Protein AF-A0A3M1CJQ9-F1 (afdb_monomer_lite)

Sequence (148 aa):
MKNIAIASLALVACLVADAATSLAGGYFLPGRGSRAMGRAGTAVVSAEESEAHWYNPARLALEKGTRIELQGGLTMNHMRFLRYPIPEVDEQFVPVENSAGPAPIAAASLASDFGIDGLAASLAFYTPAGTWTKYPEDGPQRYAEVRG

pLDDT: mean 81.16, std 11.75, range [44.91, 93.25]

Secondary structure (DSSP, 8-state):
-HHHHHHHHHHHHHHHHT-----S--------SHHHHTTTT--TTT--HHHHHHH-GGGGGG--SEEEEEEEEEE----EE-PPP-TT---PPPPEE----PEEEEEEEEEE-TT-TT--EEEEEEPPP-------TTSTTTTT----

Radius of gyration: 22.37 Å; chains: 1; bounding box: 56×35×61 Å

Structure (mmCIF, N/CA/C/O backbone):
data_AF-A0A3M1CJQ9-F1
#
_entry.id   AF-A0A3M1CJQ9-F1
#
loop_
_atom_site.group_PDB
_atom_site.id
_atom_site.type_symbol
_atom_site.label_atom_id
_atom_site.label_alt_id
_atom_site.label_comp_id
_atom_site.label_asym_id
_atom_site.label_entity_id
_atom_site.label_seq_id
_atom_site.pdbx_PDB_ins_code
_atom_site.Cartn_x
_atom_site.Cartn_y
_atom_site.Cartn_z
_atom_site.occupancy
_atom_site.B_iso_or_equiv
_atom_site.auth_seq_id
_atom_site.auth_comp_id
_atom_site.auth_asym_id
_atom_site.auth_atom_id
_atom_site.pdbx_PDB_model_num
ATOM 1 N N . MET A 1 1 ? 31.492 -23.201 19.614 1.00 59.59 1 MET A N 1
ATOM 2 C CA . MET A 1 1 ? 31.497 -21.904 18.891 1.00 59.59 1 MET A CA 1
ATOM 3 C C . MET A 1 1 ? 31.706 -22.057 17.380 1.00 59.59 1 MET A C 1
ATOM 5 O O . MET A 1 1 ? 30.873 -21.553 16.644 1.00 59.59 1 MET A O 1
ATOM 9 N N . LYS A 1 2 ? 32.725 -22.790 16.893 1.00 55.75 2 LYS A N 1
ATOM 10 C CA . LYS A 1 2 ? 32.958 -23.005 15.441 1.00 55.75 2 LYS A CA 1
ATOM 11 C C . LYS A 1 2 ? 31.757 -23.596 14.676 1.00 55.75 2 LYS A C 1
ATOM 13 O O . LYS A 1 2 ? 31.441 -23.119 13.596 1.00 55.75 2 LYS A O 1
ATOM 18 N N . ASN A 1 3 ? 31.040 -24.556 15.262 1.00 63.19 3 ASN A N 1
ATOM 19 C CA . ASN A 1 3 ? 29.912 -25.222 14.589 1.00 63.19 3 ASN A CA 1
ATOM 20 C C . ASN A 1 3 ? 28.683 -24.312 14.421 1.00 63.19 3 ASN A C 1
ATOM 22 O O . ASN A 1 3 ? 27.937 -24.471 13.463 1.00 63.19 3 ASN A O 1
ATOM 26 N N . ILE A 1 4 ? 28.501 -23.334 15.317 1.00 70.25 4 ILE A N 1
ATOM 27 C CA . ILE A 1 4 ? 27.411 -22.350 15.224 1.00 70.25 4 ILE A CA 1
ATOM 28 C C . ILE A 1 4 ? 27.704 -21.372 14.083 1.00 70.25 4 ILE A C 1
ATOM 30 O O . ILE A 1 4 ? 26.828 -21.104 13.275 1.00 70.25 4 ILE A O 1
ATOM 34 N N . ALA A 1 5 ? 28.953 -20.915 13.954 1.00 69.69 5 ALA A N 1
ATOM 35 C CA . ALA A 1 5 ? 29.354 -20.025 12.865 1.00 69.69 5 ALA A CA 1
ATOM 36 C C . ALA A 1 5 ? 29.192 -20.678 11.480 1.00 69.69 5 ALA A C 1
ATOM 38 O O . ALA A 1 5 ? 28.736 -20.027 10.545 1.00 69.69 5 ALA A O 1
ATOM 39 N N . ILE A 1 6 ? 29.509 -21.972 11.360 1.00 73.19 6 ILE A N 1
ATOM 40 C CA . ILE A 1 6 ? 29.338 -22.735 10.114 1.00 73.19 6 ILE A CA 1
ATOM 41 C C . ILE A 1 6 ? 27.851 -22.926 9.789 1.00 73.19 6 ILE A C 1
ATOM 43 O O . ILE A 1 6 ? 27.454 -22.733 8.643 1.00 73.19 6 ILE A O 1
ATOM 47 N N . ALA A 1 7 ? 27.022 -23.243 10.789 1.00 73.69 7 ALA A N 1
ATOM 48 C CA . ALA A 1 7 ? 25.578 -23.374 10.605 1.00 73.69 7 ALA A CA 1
ATOM 49 C C . ALA A 1 7 ? 24.928 -22.048 10.172 1.00 73.69 7 ALA A C 1
ATOM 51 O O . ALA A 1 7 ? 24.115 -22.037 9.251 1.00 73.69 7 ALA A O 1
ATOM 52 N N . SER A 1 8 ? 25.332 -20.923 10.771 1.00 72.44 8 SER A N 1
ATOM 53 C CA . SER A 1 8 ? 24.851 -19.593 10.382 1.00 72.44 8 SER A CA 1
ATOM 54 C C . SER A 1 8 ? 25.276 -19.213 8.964 1.00 72.44 8 SER A C 1
ATOM 56 O O . SER A 1 8 ? 24.475 -18.662 8.215 1.00 72.44 8 SER A O 1
ATOM 58 N N . LEU A 1 9 ? 26.513 -19.532 8.567 1.00 79.31 9 LEU A N 1
ATOM 59 C CA . LEU A 1 9 ? 27.011 -19.244 7.220 1.00 79.31 9 LEU A CA 1
ATOM 60 C C . LEU A 1 9 ? 26.300 -20.098 6.159 1.00 79.31 9 LEU A C 1
ATOM 62 O O . LEU A 1 9 ? 25.952 -19.593 5.096 1.00 79.31 9 LEU A O 1
ATOM 66 N N . ALA A 1 10 ? 26.035 -21.370 6.469 1.00 79.31 10 ALA A N 1
ATOM 67 C CA . ALA A 1 10 ? 25.274 -22.268 5.607 1.00 79.31 10 ALA A CA 1
ATOM 68 C C . ALA A 1 10 ? 23.812 -21.818 5.454 1.00 79.31 10 ALA A C 1
ATOM 70 O O . ALA A 1 10 ? 23.280 -21.852 4.347 1.00 79.31 10 ALA A O 1
ATOM 71 N N . LEU A 1 11 ? 23.180 -21.340 6.532 1.00 78.75 11 LEU A N 1
ATOM 72 C CA . LEU A 1 11 ? 21.819 -20.801 6.489 1.00 78.75 11 LEU A CA 1
ATOM 73 C C . LEU A 1 11 ? 21.737 -19.532 5.629 1.00 78.75 11 LEU A C 1
ATOM 75 O O . LEU A 1 11 ? 20.841 -19.417 4.799 1.00 78.75 11 LEU A O 1
ATOM 79 N N . VAL A 1 12 ? 22.696 -18.610 5.775 1.00 78.25 12 VAL A N 1
ATOM 80 C CA . VAL A 1 12 ? 22.790 -17.412 4.923 1.00 78.25 12 VAL A CA 1
ATOM 81 C C . VAL A 1 12 ? 23.011 -17.802 3.461 1.00 78.25 12 VAL A C 1
ATOM 83 O O . VAL A 1 12 ? 22.336 -17.272 2.588 1.00 78.25 12 VAL A O 1
ATOM 86 N N . ALA A 1 13 ? 23.888 -18.770 3.181 1.00 77.38 13 ALA A N 1
ATOM 87 C CA . ALA A 1 13 ? 24.117 -19.250 1.819 1.00 77.38 13 ALA A CA 1
ATOM 88 C C . ALA A 1 13 ? 22.858 -19.883 1.196 1.00 77.38 13 ALA A C 1
ATOM 90 O O . ALA A 1 13 ? 22.582 -19.643 0.024 1.00 77.38 13 ALA A O 1
ATOM 91 N N . CYS A 1 14 ? 22.062 -20.624 1.975 1.00 73.75 14 CYS A N 1
ATOM 92 C CA . CYS A 1 14 ? 20.796 -21.198 1.504 1.00 73.75 14 CYS A CA 1
ATOM 93 C C . CYS A 1 14 ? 19.736 -20.120 1.226 1.00 73.75 14 CYS A C 1
ATOM 95 O O . CYS A 1 14 ? 19.042 -20.205 0.220 1.00 73.75 14 CYS A O 1
ATOM 97 N N . LEU A 1 15 ? 19.649 -19.080 2.065 1.00 72.31 15 LEU A N 1
ATOM 98 C CA . LEU A 1 15 ? 18.722 -17.956 1.861 1.00 72.31 15 LEU A CA 1
ATOM 99 C C . LEU A 1 15 ? 19.068 -17.111 0.623 1.00 72.31 15 LEU A C 1
ATOM 101 O O . LEU A 1 15 ? 18.180 -16.514 0.026 1.00 72.31 15 LEU A O 1
ATOM 105 N N . VAL A 1 16 ? 20.346 -17.055 0.234 1.00 70.62 16 VAL A N 1
ATOM 106 C CA . VAL A 1 16 ? 20.797 -16.334 -0.970 1.00 70.62 16 VAL A CA 1
ATOM 107 C C . VAL A 1 16 ? 20.658 -17.199 -2.231 1.00 70.62 16 VAL A C 1
ATOM 109 O O . VAL A 1 16 ? 20.416 -16.668 -3.312 1.00 70.62 16 VAL A O 1
ATOM 112 N N . ALA A 1 17 ? 20.784 -18.524 -2.106 1.00 68.00 17 ALA A N 1
ATOM 113 C CA . ALA A 1 17 ? 20.701 -19.456 -3.231 1.00 68.00 17 ALA A CA 1
ATOM 114 C C . ALA A 1 17 ? 19.273 -19.653 -3.772 1.00 68.00 17 ALA A C 1
ATOM 116 O O . ALA A 1 17 ? 19.123 -20.009 -4.938 1.00 68.00 17 ALA A O 1
ATOM 117 N N . ASP A 1 18 ? 18.242 -19.386 -2.963 1.00 53.38 18 ASP A N 1
ATOM 118 C CA . ASP A 1 18 ? 16.827 -19.524 -3.344 1.00 53.38 18 ASP A CA 1
ATOM 119 C C . ASP A 1 18 ? 16.208 -18.214 -3.872 1.00 53.38 18 ASP A C 1
ATOM 121 O O . ASP A 1 18 ? 14.991 -18.031 -3.901 1.00 53.38 18 ASP A O 1
ATOM 125 N N . ALA A 1 19 ? 17.045 -17.279 -4.334 1.00 55.69 19 ALA A N 1
ATOM 126 C CA . ALA A 1 19 ? 16.612 -16.151 -5.155 1.00 55.69 19 ALA A CA 1
ATOM 127 C C . ALA A 1 19 ? 16.234 -16.640 -6.569 1.00 55.69 19 ALA A C 1
ATOM 129 O O . ALA A 1 19 ? 16.804 -16.213 -7.574 1.00 55.69 19 ALA A O 1
ATOM 130 N N . ALA A 1 20 ? 15.301 -17.590 -6.649 1.00 54.16 20 ALA A N 1
ATOM 131 C CA . ALA A 1 20 ? 14.734 -18.046 -7.899 1.00 54.16 20 ALA A CA 1
ATOM 132 C C . ALA A 1 20 ? 14.080 -16.862 -8.620 1.00 54.16 20 ALA A C 1
ATOM 134 O O . ALA A 1 20 ? 13.438 -15.995 -8.019 1.00 54.16 20 ALA A O 1
ATOM 135 N N . THR A 1 21 ? 14.253 -16.826 -9.937 1.00 52.97 21 THR A N 1
ATOM 136 C CA . THR A 1 21 ? 13.580 -15.896 -10.834 1.00 52.97 21 THR A CA 1
ATOM 137 C C . THR A 1 21 ? 12.072 -16.067 -10.684 1.00 52.97 21 THR A C 1
ATOM 139 O O . THR A 1 21 ? 11.486 -17.013 -11.204 1.00 52.97 21 THR A O 1
ATOM 142 N N . SER A 1 22 ? 11.443 -15.150 -9.946 1.00 45.88 22 SER A N 1
ATOM 143 C CA . SER A 1 22 ? 9.988 -15.046 -9.858 1.00 45.88 22 SER A CA 1
ATOM 144 C C . SER A 1 22 ? 9.429 -14.833 -11.263 1.00 45.88 22 SER A C 1
ATOM 146 O O . SER A 1 22 ? 9.566 -13.758 -11.852 1.00 45.88 22 SER A O 1
ATOM 148 N N . LEU A 1 23 ? 8.857 -15.895 -11.826 1.00 59.94 23 LEU A N 1
ATOM 149 C CA . LEU A 1 23 ? 8.148 -15.873 -13.092 1.00 59.94 23 LEU A CA 1
ATOM 150 C C . LEU A 1 23 ? 6.646 -15.955 -12.779 1.00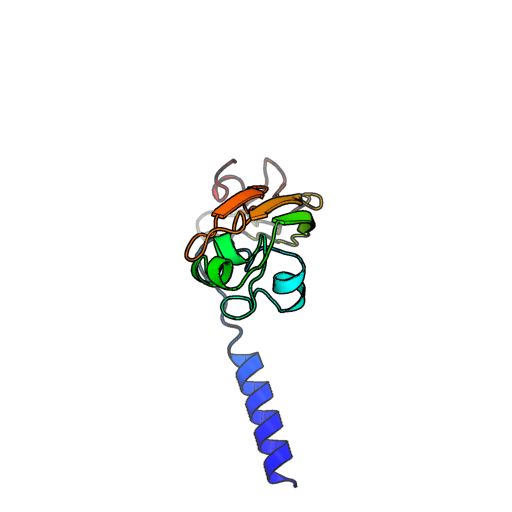 59.94 23 LEU A C 1
ATOM 152 O O . LEU A 1 23 ? 6.160 -16.990 -12.331 1.00 59.94 23 LEU A O 1
ATOM 156 N N . ALA A 1 24 ? 5.955 -14.847 -13.071 1.00 53.19 24 ALA A N 1
ATOM 157 C CA . ALA A 1 24 ? 4.508 -14.592 -13.017 1.00 53.19 24 ALA A CA 1
ATOM 158 C C . ALA A 1 24 ? 3.885 -14.163 -11.667 1.00 53.19 24 ALA A C 1
ATOM 160 O O . ALA A 1 24 ? 4.137 -14.749 -10.621 1.00 53.19 24 ALA A O 1
ATOM 161 N N . GLY A 1 25 ? 2.959 -13.189 -11.743 1.00 45.84 25 GLY A N 1
ATOM 162 C CA . GLY A 1 25 ? 1.834 -13.106 -10.799 1.00 45.84 25 GLY A CA 1
ATOM 163 C C . GLY A 1 25 ? 1.566 -11.769 -10.102 1.00 45.84 25 GLY A C 1
ATOM 164 O O . GLY A 1 25 ? 1.419 -11.768 -8.891 1.00 45.84 25 GLY A O 1
ATOM 165 N N . GLY A 1 26 ? 1.426 -10.658 -10.838 1.00 57.47 26 GLY A N 1
ATOM 166 C CA . GLY A 1 26 ? 0.909 -9.391 -10.294 1.00 57.47 26 GLY A CA 1
ATOM 167 C C . GLY A 1 26 ? 1.778 -8.728 -9.213 1.00 57.47 26 GLY A C 1
ATOM 168 O O . GLY A 1 26 ? 2.611 -9.342 -8.555 1.00 57.47 26 GLY A O 1
ATOM 169 N N . TYR A 1 27 ? 1.588 -7.427 -9.010 1.00 60.94 27 TYR A N 1
ATOM 170 C CA . TYR A 1 27 ? 2.182 -6.743 -7.864 1.00 60.94 27 TYR A CA 1
ATOM 171 C C . TYR A 1 27 ? 1.224 -6.855 -6.682 1.00 60.94 27 TYR A C 1
ATOM 173 O O . TYR A 1 27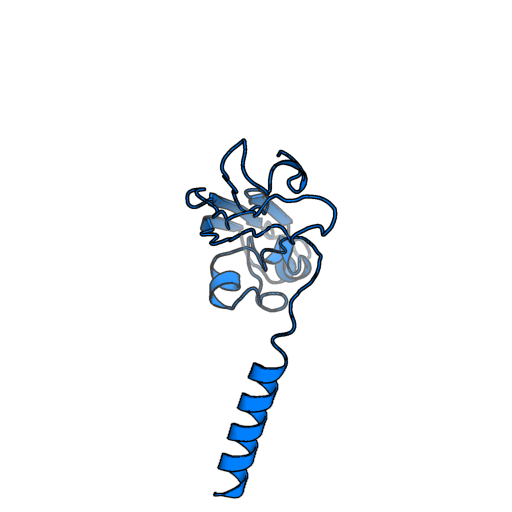 ? 0.264 -6.094 -6.582 1.00 60.94 27 TYR A O 1
ATOM 181 N N . PHE A 1 28 ? 1.480 -7.791 -5.768 1.00 62.59 28 PHE A N 1
ATOM 182 C CA . PHE A 1 28 ? 0.951 -7.652 -4.417 1.00 62.59 28 PHE A CA 1
ATOM 183 C C . PHE A 1 28 ? 1.827 -6.634 -3.693 1.00 62.59 28 PHE A C 1
ATOM 185 O O . PHE A 1 28 ? 2.961 -6.935 -3.332 1.00 62.59 28 PHE A O 1
ATOM 192 N N . LEU A 1 29 ? 1.324 -5.413 -3.524 1.00 70.38 29 LEU A N 1
ATOM 193 C CA . LEU A 1 29 ? 1.900 -4.463 -2.576 1.00 70.38 29 LEU A CA 1
ATOM 194 C C . LEU A 1 29 ? 1.515 -4.954 -1.178 1.00 70.38 29 LEU A C 1
ATOM 196 O O . LEU A 1 29 ? 0.329 -4.888 -0.835 1.00 70.38 29 LEU A O 1
ATOM 200 N N . PRO A 1 30 ? 2.457 -5.513 -0.394 1.00 64.50 30 PRO A N 1
ATOM 201 C CA . PRO A 1 30 ? 2.112 -6.058 0.898 1.00 64.50 30 PRO A CA 1
ATOM 202 C C . PRO A 1 30 ? 1.676 -4.924 1.803 1.00 64.50 30 PRO A C 1
ATOM 204 O O . PRO A 1 30 ? 2.435 -3.998 2.048 1.00 64.50 30 PRO A O 1
ATOM 207 N N . GLY A 1 31 ? 0.457 -5.061 2.312 1.00 70.94 31 GLY A N 1
ATOM 208 C CA . GLY A 1 31 ? -0.064 -4.311 3.435 1.00 70.94 31 GLY A CA 1
ATOM 209 C C . GLY A 1 31 ? -0.580 -2.893 3.161 1.00 70.94 31 GLY A C 1
ATOM 210 O O . GLY A 1 31 ? -0.283 -2.244 2.163 1.00 70.94 31 GLY A O 1
ATOM 211 N N . ARG A 1 32 ? -1.372 -2.407 4.116 1.00 79.38 32 ARG A N 1
ATOM 212 C CA . ARG A 1 32 ? -1.822 -1.023 4.255 1.00 79.38 32 ARG A CA 1
ATOM 213 C C . ARG A 1 32 ? -1.437 -0.471 5.616 1.00 79.38 32 ARG A C 1
ATOM 215 O O . ARG A 1 32 ? -1.329 -1.228 6.574 1.00 79.38 32 ARG A O 1
ATOM 222 N N . GLY A 1 33 ? -1.280 0.842 5.664 1.00 83.50 33 GLY A N 1
ATOM 223 C CA . GLY A 1 33 ? -1.016 1.584 6.883 1.00 83.50 33 GLY A CA 1
ATOM 224 C C . GLY A 1 33 ? 0.460 1.655 7.264 1.00 83.50 33 GLY A C 1
ATOM 225 O O . GLY A 1 33 ? 1.252 0.739 7.041 1.00 83.50 33 GLY A O 1
ATOM 226 N N . SER A 1 34 ? 0.844 2.810 7.789 1.00 85.38 34 SER A N 1
ATOM 227 C CA . SER A 1 34 ? 2.211 3.181 8.144 1.00 85.38 34 SER A CA 1
ATOM 228 C C . SER A 1 34 ? 2.818 2.243 9.189 1.00 85.38 34 SER A C 1
ATOM 230 O O . SER A 1 34 ? 3.993 1.884 9.086 1.00 85.38 34 SER A O 1
ATOM 232 N N . ARG A 1 35 ? 2.016 1.778 10.154 1.00 85.81 35 ARG A N 1
ATOM 233 C CA . ARG A 1 35 ? 2.452 0.844 11.196 1.00 85.81 35 ARG A CA 1
ATOM 234 C C . ARG A 1 35 ? 2.747 -0.524 10.612 1.00 85.81 35 ARG A C 1
ATOM 236 O O . ARG A 1 35 ? 3.808 -1.084 10.890 1.00 85.81 35 ARG A O 1
ATOM 243 N N . ALA A 1 36 ? 1.842 -1.061 9.805 1.00 86.75 36 ALA A N 1
ATOM 244 C CA . ALA A 1 36 ? 2.091 -2.325 9.135 1.00 86.75 36 ALA A CA 1
ATOM 245 C C . ALA A 1 36 ? 3.267 -2.228 8.153 1.00 86.75 36 ALA A C 1
ATOM 247 O O . ALA A 1 36 ? 4.073 -3.154 8.080 1.00 86.75 36 ALA A O 1
ATOM 248 N N . MET A 1 37 ? 3.416 -1.101 7.446 1.00 86.69 37 MET A N 1
ATOM 249 C CA . MET A 1 37 ? 4.532 -0.865 6.521 1.00 86.69 37 MET A CA 1
ATOM 250 C C . MET A 1 37 ? 5.876 -0.831 7.235 1.00 86.69 37 MET A C 1
ATOM 252 O O . MET A 1 37 ? 6.818 -1.483 6.786 1.00 86.69 37 MET A O 1
ATOM 256 N N . GLY A 1 38 ? 5.947 -0.190 8.404 1.00 86.56 38 GLY A N 1
ATOM 257 C CA . GLY A 1 38 ? 7.126 -0.241 9.272 1.00 86.56 38 GLY A CA 1
ATOM 258 C C . GLY A 1 38 ? 7.499 -1.657 9.731 1.00 86.56 38 GLY A C 1
ATOM 259 O O . GLY A 1 38 ? 8.621 -1.880 10.178 1.00 86.56 38 GLY A O 1
ATOM 260 N N . ARG A 1 39 ? 6.588 -2.629 9.591 1.00 88.31 39 ARG A N 1
ATOM 261 C CA . ARG A 1 39 ? 6.796 -4.050 9.903 1.00 88.31 39 ARG A CA 1
ATOM 262 C C . ARG A 1 39 ? 6.701 -4.956 8.667 1.00 88.31 39 ARG A C 1
ATOM 264 O O . ARG A 1 39 ? 6.317 -6.119 8.795 1.00 88.31 39 ARG A O 1
ATOM 271 N N . ALA A 1 40 ? 6.999 -4.437 7.474 1.00 86.06 40 ALA A N 1
ATOM 272 C CA . ALA A 1 40 ? 6.972 -5.188 6.212 1.00 86.06 40 ALA A CA 1
ATOM 273 C C . ALA A 1 40 ? 5.620 -5.881 5.914 1.00 86.06 40 ALA A C 1
ATOM 275 O O . ALA A 1 40 ? 5.570 -7.008 5.429 1.00 86.06 40 ALA A O 1
ATOM 276 N N . GLY A 1 41 ? 4.508 -5.217 6.237 1.00 81.94 41 GLY A N 1
ATOM 277 C CA . GLY A 1 41 ? 3.147 -5.715 6.006 1.00 81.94 41 GLY A CA 1
ATOM 278 C C . GLY A 1 41 ? 2.614 -6.654 7.092 1.00 81.94 41 GLY A C 1
ATOM 279 O O . GLY A 1 41 ? 1.509 -7.179 6.960 1.00 81.94 41 GLY A O 1
ATOM 280 N N . THR A 1 42 ? 3.352 -6.866 8.187 1.00 84.06 42 THR A N 1
ATOM 281 C CA . THR A 1 42 ? 2.907 -7.748 9.276 1.00 84.06 42 THR A CA 1
ATOM 282 C C . THR A 1 42 ? 2.011 -7.002 10.271 1.00 84.06 42 THR A C 1
ATOM 284 O O . THR A 1 42 ? 2.466 -6.195 11.085 1.00 84.06 42 THR A O 1
ATOM 287 N N . ALA A 1 43 ? 0.699 -7.250 10.213 1.00 86.31 43 ALA A N 1
ATOM 288 C CA . ALA A 1 43 ? -0.255 -6.580 11.105 1.00 86.31 43 ALA A CA 1
ATOM 289 C C . ALA A 1 43 ? -1.485 -7.399 11.518 1.00 86.31 43 ALA A C 1
ATOM 291 O O . ALA A 1 43 ? -2.272 -6.906 12.304 1.00 86.31 43 ALA A O 1
ATOM 292 N N . VAL A 1 44 ? -1.667 -8.649 11.085 1.00 82.50 44 VAL A N 1
ATOM 293 C CA . VAL A 1 44 ? -2.934 -9.391 11.310 1.00 82.50 44 VAL A CA 1
ATOM 294 C C . VAL A 1 44 ? -3.406 -9.417 12.776 1.00 82.50 44 VAL A C 1
ATOM 296 O O . VAL A 1 44 ? -4.600 -9.293 13.049 1.00 82.50 44 VAL A O 1
ATOM 299 N N . VAL A 1 45 ? -2.478 -9.547 13.729 1.00 84.69 45 VAL A N 1
ATOM 300 C CA . VAL A 1 45 ? -2.792 -9.596 15.172 1.00 84.69 45 VAL A CA 1
ATOM 301 C C . VAL A 1 45 ? -2.683 -8.223 15.845 1.00 84.69 45 VAL A C 1
ATOM 303 O O . VAL A 1 45 ? -3.356 -7.969 16.839 1.00 84.69 45 VAL A O 1
ATOM 306 N N . SER A 1 46 ? -1.849 -7.336 15.305 1.00 84.06 46 SER A N 1
ATOM 307 C CA . SER A 1 46 ? -1.546 -6.011 15.860 1.00 84.06 46 SER A CA 1
ATOM 308 C C . SER A 1 46 ? -2.213 -4.864 15.101 1.00 84.06 46 SER A C 1
ATOM 310 O O . SER A 1 46 ? -1.859 -3.711 15.320 1.00 84.06 46 SER A O 1
ATOM 312 N N . ALA A 1 47 ? -3.143 -5.171 14.195 1.00 84.06 47 ALA A N 1
ATOM 313 C CA . ALA A 1 47 ? -3.873 -4.175 13.434 1.00 84.06 47 ALA A CA 1
ATOM 314 C C . ALA A 1 47 ? -4.784 -3.392 14.376 1.00 84.06 47 ALA A C 1
ATOM 316 O O . ALA A 1 47 ? -5.458 -3.967 15.239 1.00 84.06 47 ALA A O 1
ATOM 317 N N . GLU A 1 48 ? -4.779 -2.085 14.189 1.00 79.81 48 GLU A N 1
ATOM 318 C CA . GLU A 1 48 ? -5.549 -1.104 14.945 1.00 79.81 48 GLU A CA 1
ATOM 319 C C . GLU A 1 48 ? -6.226 -0.178 13.930 1.00 79.81 48 GLU A C 1
ATOM 321 O O . GLU A 1 48 ? -5.759 -0.057 12.795 1.00 79.81 48 GLU A O 1
ATOM 326 N N . GLU A 1 49 ? -7.329 0.455 14.323 1.00 77.44 49 GLU A N 1
ATOM 327 C CA . GLU A 1 49 ? -7.930 1.569 13.569 1.00 77.44 49 GLU A CA 1
ATOM 328 C C . GLU A 1 49 ? -8.177 1.251 12.075 1.00 77.44 49 GLU A C 1
ATOM 330 O O . GLU A 1 49 ? -8.841 0.261 11.745 1.00 77.44 49 GLU A O 1
ATOM 335 N N . SER A 1 50 ? -7.650 2.077 11.160 1.00 70.50 50 SER A N 1
ATOM 336 C CA . SER A 1 50 ? -7.785 1.876 9.718 1.00 70.50 50 SER A CA 1
ATOM 337 C C . SER A 1 50 ? -7.061 0.636 9.223 1.00 70.50 50 SER A C 1
ATOM 339 O O . SER A 1 50 ? -7.335 0.199 8.126 1.00 70.50 50 SER A O 1
ATOM 341 N N . GLU A 1 51 ? -6.137 0.034 9.964 1.00 80.81 51 GLU A N 1
ATOM 342 C CA . GLU A 1 51 ? -5.503 -1.212 9.534 1.00 80.81 51 GLU A CA 1
ATOM 343 C C . GLU A 1 51 ? -6.419 -2.410 9.846 1.00 80.81 51 GLU A C 1
ATOM 345 O O . GLU A 1 51 ? -6.487 -3.375 9.074 1.00 80.81 51 GLU A O 1
ATOM 350 N N . ALA A 1 52 ? -7.182 -2.348 10.945 1.00 87.44 52 ALA A N 1
ATOM 351 C CA . ALA A 1 52 ? -8.036 -3.447 11.399 1.00 87.44 52 ALA A CA 1
ATOM 352 C C . ALA A 1 52 ? -9.072 -3.843 10.342 1.00 87.44 52 ALA A C 1
ATOM 354 O O . ALA A 1 52 ? -9.260 -5.027 10.085 1.00 87.44 52 ALA A O 1
ATOM 355 N N . HIS A 1 53 ? -9.666 -2.883 9.636 1.00 82.69 53 HIS A N 1
ATOM 356 C CA . HIS A 1 53 ? -10.671 -3.171 8.609 1.00 82.69 53 HIS A CA 1
ATOM 357 C C . HIS A 1 53 ? -10.175 -4.061 7.441 1.00 82.69 53 HIS A C 1
ATOM 359 O O . HIS A 1 53 ? -10.980 -4.670 6.745 1.00 82.69 53 HIS A O 1
ATOM 365 N N . TRP A 1 54 ? -8.857 -4.134 7.227 1.00 84.19 54 TRP A N 1
ATOM 366 C CA . TRP A 1 54 ? -8.195 -4.703 6.051 1.00 84.19 54 TRP A CA 1
ATOM 367 C C . TRP A 1 54 ? -7.492 -5.987 6.448 1.00 84.19 54 TRP A C 1
ATOM 369 O O . TRP A 1 54 ? -7.605 -6.993 5.757 1.00 84.19 54 TRP A O 1
ATOM 379 N N . TYR A 1 55 ? -6.784 -5.966 7.580 1.00 88.75 55 TYR A N 1
ATOM 380 C CA . TYR A 1 55 ? -6.083 -7.145 8.070 1.00 88.75 55 TYR A CA 1
ATOM 381 C C . TYR A 1 55 ? -6.960 -8.061 8.917 1.00 88.75 55 TYR A C 1
ATOM 383 O O . TYR A 1 55 ? -6.819 -9.277 8.819 1.00 88.75 55 TYR A O 1
ATOM 391 N N . ASN A 1 56 ? -7.802 -7.505 9.795 1.00 91.12 56 ASN A N 1
ATOM 392 C CA . ASN A 1 56 ? -8.586 -8.284 10.752 1.00 91.12 56 ASN A CA 1
ATOM 393 C C . ASN A 1 56 ? -9.728 -7.457 11.382 1.00 91.12 56 ASN A C 1
ATOM 395 O O . ASN A 1 56 ? -9.537 -6.866 12.450 1.00 91.12 56 ASN A O 1
ATOM 399 N N . PRO A 1 57 ? -10.930 -7.437 10.777 1.00 89.81 57 PRO A N 1
ATOM 400 C CA . PRO A 1 57 ? -12.054 -6.652 11.289 1.00 89.81 57 PRO A CA 1
ATOM 401 C C . PRO A 1 57 ? -12.463 -7.004 12.726 1.00 89.81 57 PRO A C 1
ATOM 403 O O . PRO A 1 57 ? -12.989 -6.151 13.433 1.00 89.81 57 PRO A O 1
ATOM 406 N N . ALA A 1 58 ? -12.176 -8.223 13.205 1.00 89.25 58 ALA A N 1
ATOM 407 C CA . ALA A 1 58 ? -12.479 -8.620 14.581 1.00 89.25 58 ALA A CA 1
ATOM 408 C C . ALA A 1 58 ? -11.672 -7.824 15.624 1.00 89.25 58 ALA A C 1
ATOM 410 O O . ALA A 1 58 ? -12.104 -7.700 16.769 1.00 89.25 58 ALA A O 1
ATOM 411 N N . ARG A 1 59 ? -10.530 -7.232 15.239 1.00 91.00 59 ARG A N 1
ATOM 412 C CA . ARG A 1 59 ? -9.751 -6.336 16.109 1.00 91.00 59 ARG A CA 1
ATOM 413 C C . ARG A 1 59 ? -10.508 -5.059 16.471 1.00 91.00 59 ARG A C 1
ATOM 415 O O . ARG A 1 59 ? -10.253 -4.525 17.543 1.00 91.00 59 ARG A O 1
ATOM 422 N N . LEU A 1 60 ? -11.479 -4.626 15.660 1.00 89.06 60 LEU A N 1
ATOM 423 C CA . LEU A 1 60 ? -12.313 -3.458 15.972 1.00 89.06 60 LEU A CA 1
ATOM 424 C C . LEU A 1 60 ? -13.069 -3.623 17.297 1.00 89.06 60 LEU A C 1
ATOM 426 O O . LEU A 1 60 ? -13.273 -2.641 17.996 1.00 89.06 60 LEU A O 1
ATOM 430 N N . ALA A 1 61 ? -13.419 -4.853 17.689 1.00 88.44 61 ALA A N 1
ATOM 431 C CA . ALA A 1 61 ? -14.088 -5.121 18.965 1.00 88.44 61 ALA A CA 1
ATOM 432 C C . ALA A 1 61 ? -13.209 -4.826 20.198 1.00 88.44 61 ALA A C 1
ATOM 434 O O . ALA A 1 61 ? -13.719 -4.712 21.314 1.00 88.44 61 ALA A O 1
ATOM 435 N N . LEU A 1 62 ? -11.888 -4.735 20.009 1.00 87.88 62 LEU A N 1
ATOM 436 C CA . LEU A 1 62 ? -10.926 -4.398 21.058 1.00 87.88 62 LEU A CA 1
ATOM 437 C C . LEU A 1 62 ? -10.638 -2.894 21.122 1.00 87.88 62 LEU A C 1
ATOM 439 O O . LEU A 1 62 ? -10.105 -2.427 22.128 1.00 87.88 62 LEU A O 1
ATOM 443 N N . GLU A 1 63 ? -10.994 -2.145 20.078 1.00 85.31 63 GLU A N 1
ATOM 444 C CA . GLU A 1 63 ? -10.875 -0.692 20.066 1.00 85.31 63 GLU A CA 1
ATOM 445 C C . GLU A 1 63 ? -11.957 -0.066 20.950 1.00 85.31 63 GLU A C 1
ATOM 447 O O . GLU A 1 63 ? -13.079 -0.566 21.047 1.00 85.31 63 GLU A O 1
ATOM 452 N N . LYS A 1 64 ? -11.602 1.029 21.626 1.00 88.50 64 LYS A N 1
ATOM 453 C CA . LYS A 1 64 ? -12.496 1.757 22.533 1.00 88.50 64 LYS A CA 1
ATOM 454 C C . LYS A 1 64 ? -12.608 3.218 22.137 1.00 88.50 64 LYS A C 1
ATOM 456 O O . LYS A 1 64 ? -11.599 3.853 21.811 1.00 88.50 64 LYS A O 1
ATOM 461 N N . GLY A 1 65 ? -13.824 3.745 22.243 1.00 91.31 65 GLY A N 1
ATOM 462 C CA . GLY A 1 65 ? -14.157 5.122 21.906 1.00 91.31 65 GLY A CA 1
ATOM 463 C C . GLY A 1 65 ? -14.144 5.402 20.404 1.00 91.31 65 GLY A C 1
ATOM 464 O O . GLY A 1 65 ? -14.135 4.498 19.572 1.00 91.31 65 GLY A O 1
ATOM 465 N N . THR A 1 66 ? -14.155 6.691 20.059 1.00 93.25 66 THR A N 1
ATOM 466 C CA . THR A 1 66 ? -14.130 7.155 18.665 1.00 93.25 66 THR A CA 1
ATOM 467 C C . THR A 1 66 ? -12.723 7.583 18.270 1.00 93.25 66 THR A C 1
ATOM 469 O O . THR A 1 66 ? -12.117 8.410 18.951 1.00 93.25 66 THR A O 1
ATOM 472 N N . ARG A 1 67 ? -12.220 7.053 17.153 1.00 90.94 67 ARG A N 1
ATOM 473 C CA . ARG A 1 67 ? -10.891 7.352 16.613 1.00 90.94 67 ARG A CA 1
ATOM 474 C C . ARG A 1 67 ? -10.972 7.783 15.162 1.00 90.94 67 ARG A C 1
ATOM 476 O O . ARG A 1 67 ? -11.744 7.226 14.386 1.00 90.94 67 ARG A O 1
ATOM 483 N N . ILE A 1 68 ? -10.147 8.761 14.816 1.00 91.88 68 ILE A N 1
ATOM 484 C CA . ILE A 1 68 ? -9.965 9.247 13.452 1.00 91.88 68 ILE A CA 1
ATOM 485 C C . ILE A 1 68 ? -8.500 9.046 13.101 1.00 91.88 68 ILE A C 1
ATOM 487 O O . ILE A 1 68 ? -7.626 9.458 13.862 1.00 91.88 68 ILE A O 1
ATOM 491 N N . GLU A 1 69 ? -8.243 8.455 11.941 1.00 90.25 69 GLU A N 1
ATOM 492 C CA . GLU A 1 69 ? -6.890 8.211 11.456 1.00 90.25 69 GLU A CA 1
ATOM 493 C C . GLU A 1 69 ? -6.719 8.793 10.054 1.00 90.25 69 GLU A C 1
ATOM 495 O O . GLU A 1 69 ? -7.593 8.639 9.200 1.00 90.25 69 GLU A O 1
ATOM 500 N N . LEU A 1 70 ? -5.578 9.440 9.814 1.00 91.62 70 LEU A N 1
ATOM 501 C CA . LEU A 1 70 ? -5.157 9.939 8.509 1.00 91.62 70 LEU A CA 1
ATOM 502 C C . LEU A 1 70 ? -3.775 9.374 8.197 1.00 91.62 70 LEU A C 1
ATOM 504 O O . LEU A 1 70 ? -2.870 9.450 9.026 1.00 91.62 70 LEU A O 1
ATOM 508 N N . GLN A 1 71 ? -3.608 8.838 6.993 1.00 88.62 71 GLN A N 1
ATOM 509 C CA . GLN A 1 71 ? -2.364 8.217 6.560 1.00 88.62 71 GLN A CA 1
ATOM 510 C C . GLN A 1 71 ? -1.977 8.659 5.154 1.00 88.62 71 GLN A C 1
ATOM 512 O O . GLN A 1 71 ? -2.826 8.861 4.283 1.00 88.62 71 GLN A O 1
ATOM 517 N N . GLY A 1 72 ? -0.670 8.756 4.929 1.00 89.00 72 GLY A N 1
ATOM 518 C CA . GLY A 1 72 ? -0.087 9.099 3.643 1.00 89.00 72 GLY A CA 1
ATOM 519 C C . GLY A 1 72 ? 1.205 8.331 3.400 1.00 89.00 72 GLY A C 1
ATOM 520 O O . GLY A 1 72 ? 1.915 7.975 4.340 1.00 89.00 72 GLY A O 1
ATOM 521 N N . GLY A 1 73 ? 1.511 8.077 2.134 1.00 88.44 73 GLY A N 1
ATOM 522 C CA . GLY A 1 73 ? 2.734 7.402 1.725 1.00 88.44 73 GLY A CA 1
ATOM 523 C C . GLY A 1 73 ? 3.046 7.613 0.250 1.00 88.44 73 GLY A C 1
ATOM 524 O O . GLY A 1 73 ? 2.246 8.171 -0.499 1.00 88.44 73 GLY A O 1
ATOM 525 N N . LEU A 1 74 ? 4.225 7.156 -0.163 1.00 89.12 74 LEU A N 1
ATOM 526 C CA . LEU A 1 74 ? 4.665 7.164 -1.553 1.00 89.12 74 LEU A CA 1
ATOM 527 C C . LEU A 1 74 ? 5.186 5.775 -1.914 1.00 89.12 74 LEU A C 1
ATOM 529 O O . LEU A 1 74 ? 6.000 5.206 -1.187 1.00 89.12 74 LEU A O 1
ATOM 533 N N . THR A 1 75 ? 4.753 5.248 -3.053 1.00 86.44 75 THR A N 1
ATOM 534 C CA . THR A 1 75 ? 5.310 4.032 -3.642 1.00 86.44 75 THR A CA 1
ATOM 535 C C . THR A 1 75 ? 6.292 4.415 -4.735 1.00 86.44 75 THR A C 1
ATOM 537 O O . THR A 1 75 ? 5.912 4.954 -5.772 1.00 86.44 75 THR A O 1
ATOM 540 N N . MET A 1 76 ? 7.566 4.117 -4.499 1.00 87.75 76 MET A N 1
ATOM 541 C CA . MET A 1 76 ? 8.639 4.255 -5.479 1.00 87.75 76 MET A CA 1
ATOM 542 C C . MET A 1 76 ? 8.922 2.882 -6.070 1.00 87.75 76 MET A C 1
ATOM 544 O O . MET A 1 76 ? 9.270 1.950 -5.346 1.00 87.75 76 MET A O 1
ATOM 548 N N . ASN A 1 77 ? 8.732 2.739 -7.376 1.00 86.44 77 ASN A N 1
ATOM 549 C CA . ASN A 1 77 ? 8.891 1.468 -8.057 1.00 86.44 77 ASN A CA 1
ATOM 550 C C . ASN A 1 77 ? 10.004 1.572 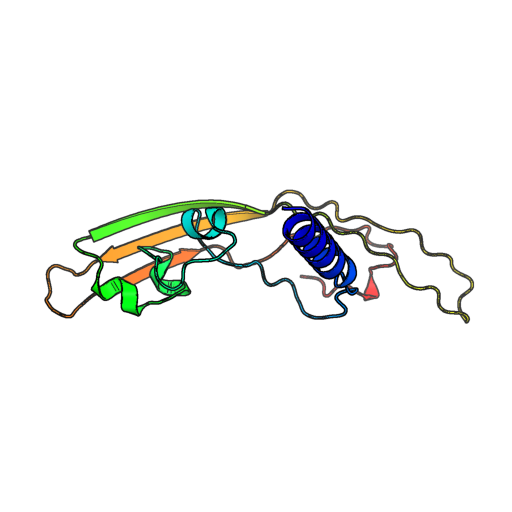-9.105 1.00 86.44 77 ASN A C 1
ATOM 552 O O . ASN A 1 77 ? 9.940 2.398 -10.010 1.00 86.44 77 ASN A O 1
ATOM 556 N N . HIS A 1 78 ? 11.009 0.707 -8.977 1.00 88.19 78 HIS A N 1
ATOM 557 C CA . HIS A 1 78 ? 12.100 0.583 -9.936 1.00 88.19 78 HIS A CA 1
ATOM 558 C C . HIS A 1 78 ? 11.931 -0.729 -10.697 1.00 88.19 78 HIS A C 1
ATOM 560 O O . HIS A 1 78 ? 12.130 -1.808 -10.142 1.00 88.19 78 HIS A O 1
ATOM 566 N N . MET A 1 79 ? 11.543 -0.635 -11.967 1.00 87.31 79 MET A N 1
ATOM 567 C CA . MET A 1 79 ? 11.312 -1.792 -12.828 1.00 87.31 79 MET A CA 1
ATOM 568 C C . MET A 1 79 ? 12.081 -1.648 -14.135 1.00 87.31 79 MET A C 1
ATOM 570 O O . MET A 1 79 ? 12.076 -0.587 -14.756 1.00 87.31 79 MET A O 1
ATOM 574 N N . ARG A 1 80 ? 12.685 -2.749 -14.583 1.00 89.00 80 ARG A N 1
ATOM 575 C CA . ARG A 1 80 ? 13.371 -2.858 -15.871 1.00 89.00 80 ARG A CA 1
ATOM 576 C C . ARG A 1 80 ? 12.753 -3.990 -16.674 1.00 89.00 80 ARG A C 1
ATOM 578 O O . ARG A 1 80 ? 12.592 -5.090 -16.152 1.00 89.00 80 ARG A O 1
ATOM 585 N N . PHE A 1 81 ? 12.442 -3.720 -17.932 1.00 87.94 81 PHE A N 1
ATOM 586 C CA . PHE A 1 81 ? 11.916 -4.699 -18.869 1.00 87.94 81 PHE A CA 1
ATOM 587 C C . PHE A 1 81 ? 12.953 -4.987 -19.953 1.00 87.94 81 PHE A C 1
ATOM 589 O O . PHE A 1 81 ? 13.536 -4.070 -20.528 1.00 87.94 81 PHE A O 1
ATOM 596 N N . LEU A 1 82 ? 13.166 -6.267 -20.241 1.00 88.19 82 LEU A N 1
ATOM 597 C CA . LEU A 1 82 ? 13.973 -6.730 -21.362 1.00 88.19 82 LEU A CA 1
ATOM 598 C C . LEU A 1 82 ? 13.184 -7.811 -22.091 1.00 88.19 82 LEU A C 1
ATOM 600 O O . LEU A 1 82 ? 12.807 -8.820 -21.494 1.00 88.19 82 LEU A O 1
ATOM 604 N N . ARG A 1 83 ? 12.946 -7.597 -23.384 1.00 85.06 83 ARG A N 1
ATOM 605 C CA . ARG A 1 83 ? 12.310 -8.602 -24.230 1.00 85.06 83 ARG A CA 1
ATOM 606 C C . ARG A 1 83 ? 13.315 -9.698 -24.560 1.00 85.06 83 ARG A C 1
ATOM 608 O O . ARG A 1 83 ? 14.430 -9.411 -24.987 1.00 85.06 83 ARG A O 1
ATOM 615 N N . TYR A 1 84 ? 12.899 -10.946 -24.377 1.00 83.38 84 TYR A N 1
ATOM 616 C CA . TYR A 1 84 ? 13.699 -12.093 -24.786 1.00 83.38 84 TYR A CA 1
ATOM 617 C C . TYR A 1 84 ? 13.797 -12.147 -26.324 1.00 83.38 84 TYR A C 1
ATOM 619 O O . TYR A 1 84 ? 12.769 -11.949 -26.984 1.00 83.38 84 TYR A O 1
ATOM 627 N N . PRO A 1 85 ? 14.990 -12.380 -26.902 1.00 80.38 85 PRO A N 1
ATOM 628 C CA . PRO A 1 85 ? 15.155 -12.461 -28.350 1.00 80.38 85 PRO A CA 1
ATOM 629 C C . PRO A 1 85 ? 14.387 -13.660 -28.917 1.00 80.38 85 PRO A C 1
ATOM 631 O O . PRO A 1 85 ? 14.374 -14.740 -28.329 1.00 80.38 85 PRO A O 1
ATOM 634 N N . ILE A 1 86 ? 13.749 -13.464 -30.068 1.00 80.25 86 ILE A N 1
ATOM 635 C CA . ILE A 1 86 ? 13.030 -14.515 -30.793 1.00 80.25 86 ILE A CA 1
ATOM 636 C C . ILE A 1 86 ? 13.921 -14.913 -31.978 1.00 80.25 86 ILE A C 1
ATOM 638 O O . ILE A 1 86 ? 14.246 -14.024 -32.761 1.00 80.25 86 ILE A O 1
ATOM 642 N N . PRO A 1 87 ? 14.342 -16.185 -32.120 1.00 80.50 87 PRO A N 1
ATOM 643 C CA . PRO A 1 87 ? 15.285 -16.607 -33.165 1.00 80.50 87 PRO A CA 1
ATOM 644 C C . PRO A 1 87 ? 14.880 -16.218 -34.593 1.00 80.50 87 PRO A C 1
ATOM 646 O O . PRO A 1 87 ? 15.734 -16.010 -35.448 1.00 80.50 87 PRO A O 1
ATOM 649 N N . GLU A 1 88 ? 13.578 -16.123 -34.850 1.00 82.56 88 GLU A N 1
ATOM 650 C CA . GLU A 1 88 ? 12.980 -15.805 -36.144 1.00 82.56 88 GLU A CA 1
ATOM 651 C C . GLU A 1 88 ? 12.959 -14.298 -36.468 1.00 82.56 88 GLU A C 1
ATOM 653 O O . GLU A 1 88 ? 12.617 -13.924 -37.590 1.00 82.56 88 GLU A O 1
ATOM 658 N N . VAL A 1 89 ? 13.303 -13.428 -35.510 1.00 78.62 89 VAL A N 1
ATOM 659 C CA . VAL A 1 89 ? 13.319 -11.968 -35.674 1.00 78.62 89 VAL A CA 1
ATOM 660 C C . VAL A 1 89 ? 14.728 -11.449 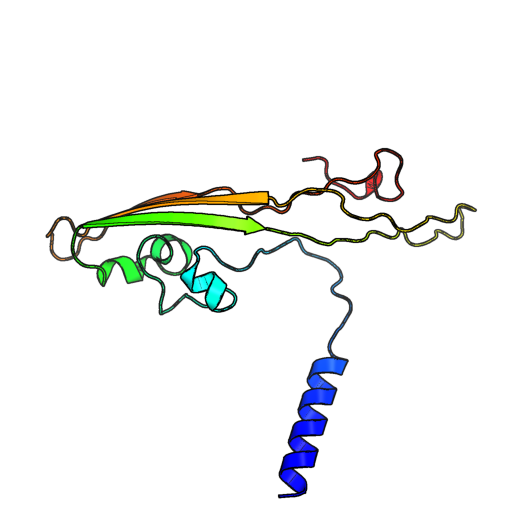-35.395 1.00 78.62 89 VAL A C 1
ATOM 662 O O . VAL A 1 89 ? 15.189 -11.479 -34.256 1.00 78.62 89 VAL A O 1
ATOM 665 N N . ASP A 1 90 ? 15.397 -10.928 -36.427 1.00 77.38 90 ASP A N 1
ATOM 666 C CA . ASP A 1 90 ? 16.730 -10.311 -36.323 1.00 77.38 90 ASP A CA 1
ATOM 667 C C . ASP A 1 90 ? 16.649 -8.886 -35.742 1.00 77.38 90 ASP A C 1
ATOM 669 O O . ASP A 1 90 ? 17.037 -7.894 -36.355 1.00 77.38 90 ASP A O 1
ATOM 673 N N . GLU A 1 91 ? 16.049 -8.772 -34.558 1.00 79.50 91 GLU A N 1
ATOM 674 C CA . GLU A 1 91 ? 15.907 -7.524 -33.818 1.00 79.50 91 GLU A CA 1
ATOM 675 C C . GLU A 1 91 ? 16.451 -7.717 -32.402 1.00 79.50 91 GLU A C 1
ATOM 677 O O . GLU A 1 91 ? 15.978 -8.553 -31.626 1.00 79.50 91 GLU A O 1
ATOM 682 N N . GLN A 1 92 ? 17.467 -6.929 -32.052 1.00 79.75 92 GLN A N 1
ATOM 683 C CA . GLN A 1 92 ? 17.993 -6.885 -30.694 1.00 79.75 92 GLN A CA 1
ATOM 684 C C . GLN A 1 92 ? 17.263 -5.808 -29.894 1.00 79.75 92 GLN A C 1
ATOM 686 O O . GLN A 1 92 ? 17.352 -4.619 -30.195 1.00 79.75 92 GLN A O 1
ATOM 691 N N . PHE A 1 93 ? 16.565 -6.222 -28.838 1.00 83.62 93 PHE A N 1
ATOM 692 C CA . PHE A 1 93 ? 15.874 -5.303 -27.941 1.00 83.62 93 PHE A CA 1
ATOM 693 C C . PHE A 1 93 ? 16.804 -4.830 -26.823 1.00 83.62 93 PHE A C 1
ATOM 695 O O . PHE A 1 93 ? 17.378 -5.637 -26.091 1.00 83.62 93 PHE A O 1
ATOM 702 N N . VAL A 1 94 ? 16.913 -3.513 -26.652 1.00 87.50 94 VAL A N 1
ATOM 703 C CA . VAL A 1 94 ? 17.587 -2.919 -25.492 1.00 87.50 94 VAL A CA 1
ATOM 704 C C . VAL A 1 94 ? 16.649 -2.902 -24.278 1.00 87.50 94 VAL A C 1
ATOM 706 O O . VAL A 1 94 ? 15.441 -2.732 -24.454 1.00 87.50 94 VAL A O 1
ATOM 709 N N . PRO A 1 95 ? 17.156 -3.068 -23.041 1.00 89.44 95 PRO A N 1
ATOM 710 C CA . PRO A 1 95 ? 16.326 -2.922 -21.853 1.00 89.44 95 PRO A CA 1
ATOM 711 C C . PRO A 1 95 ? 15.708 -1.524 -21.765 1.00 89.44 95 PRO A C 1
ATOM 713 O O . PRO A 1 95 ? 16.354 -0.531 -22.096 1.00 89.44 95 PRO A O 1
ATOM 716 N N . VAL A 1 96 ? 14.488 -1.445 -21.241 1.00 91.62 96 VAL A N 1
ATOM 717 C CA . VAL A 1 96 ? 13.829 -0.182 -20.887 1.00 91.62 96 VAL A CA 1
ATOM 718 C C . VAL A 1 96 ? 13.516 -0.132 -19.400 1.00 91.62 96 VAL A C 1
ATOM 720 O O . VAL A 1 96 ? 13.319 -1.163 -18.753 1.00 91.62 96 VAL A O 1
ATOM 723 N N . GLU A 1 97 ? 13.442 1.075 -18.857 1.00 91.88 97 GLU A N 1
ATOM 724 C CA . GLU A 1 97 ? 13.228 1.314 -17.432 1.00 91.88 97 GLU A CA 1
ATOM 725 C C . GLU A 1 97 ? 11.940 2.099 -17.189 1.00 91.88 97 GLU A C 1
ATOM 727 O O . GLU A 1 97 ? 11.536 2.934 -18.001 1.00 91.88 97 GLU A O 1
ATOM 732 N N . ASN A 1 98 ? 11.292 1.810 -16.059 1.00 90.44 98 ASN A N 1
ATOM 733 C CA . ASN A 1 98 ? 10.133 2.552 -15.595 1.00 90.44 98 ASN A CA 1
ATOM 734 C C . ASN A 1 98 ? 1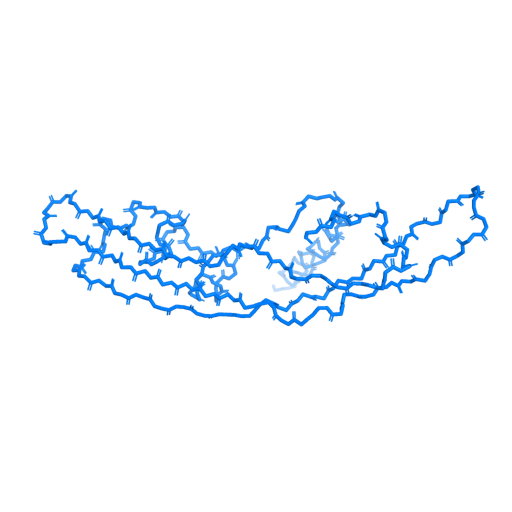0.560 3.977 -15.227 1.00 90.44 98 ASN A C 1
ATOM 736 O O . ASN A 1 98 ? 11.383 4.178 -14.336 1.00 90.44 98 ASN A O 1
ATOM 740 N N . SER A 1 99 ? 9.960 4.956 -15.893 1.00 92.44 99 SER A N 1
ATOM 741 C CA . SER A 1 99 ? 10.185 6.387 -15.673 1.00 92.44 99 SER A CA 1
ATOM 742 C C . SER A 1 99 ? 9.052 7.070 -14.898 1.00 92.44 99 SER A C 1
ATOM 744 O O . SER A 1 99 ? 9.005 8.300 -14.818 1.00 92.44 99 SER A O 1
ATOM 746 N N . ALA A 1 100 ? 8.105 6.302 -14.349 1.00 90.69 100 ALA A N 1
ATOM 747 C CA . ALA A 1 100 ? 7.039 6.853 -13.525 1.00 90.69 100 ALA A CA 1
ATOM 748 C C . ALA A 1 100 ? 7.593 7.455 -12.225 1.00 90.69 100 ALA A C 1
ATOM 750 O O . ALA A 1 100 ? 8.500 6.911 -11.595 1.00 90.69 100 ALA A O 1
ATOM 751 N N . GLY A 1 101 ? 7.013 8.583 -11.813 1.00 90.81 101 GLY A N 1
ATOM 752 C CA . GLY A 1 101 ? 7.290 9.176 -10.508 1.00 90.81 101 GLY A CA 1
ATOM 753 C C . GLY A 1 101 ? 6.687 8.367 -9.349 1.00 90.81 101 GLY A C 1
ATOM 754 O O . GLY A 1 101 ? 5.939 7.412 -9.578 1.00 90.81 101 GLY A O 1
ATOM 755 N N . PRO A 1 102 ? 6.968 8.763 -8.094 1.00 89.31 102 PRO A N 1
ATOM 756 C CA . PRO A 1 102 ? 6.383 8.124 -6.920 1.00 89.31 102 PRO A CA 1
ATOM 757 C C . PRO A 1 102 ? 4.849 8.204 -6.940 1.00 89.31 102 PRO A C 1
ATOM 759 O O . PRO A 1 102 ? 4.287 9.289 -7.092 1.00 89.31 102 PRO A O 1
ATOM 762 N N . ALA A 1 103 ? 4.177 7.069 -6.750 1.00 88.12 103 ALA A N 1
ATOM 763 C CA . ALA A 1 103 ? 2.720 7.009 -6.681 1.00 88.12 103 ALA A CA 1
ATOM 764 C C . ALA A 1 103 ? 2.237 7.358 -5.258 1.00 88.12 103 ALA A C 1
ATOM 766 O O . ALA A 1 103 ? 2.700 6.731 -4.300 1.00 88.12 103 ALA A O 1
ATOM 767 N N . PRO A 1 104 ? 1.330 8.334 -5.076 1.00 88.62 104 PRO A N 1
ATOM 768 C CA . PRO A 1 104 ? 0.823 8.697 -3.762 1.00 88.62 104 PRO A CA 1
ATOM 769 C C . PRO A 1 104 ? -0.169 7.667 -3.223 1.00 88.62 104 PRO A C 1
ATOM 771 O O . PRO A 1 104 ? -1.060 7.187 -3.925 1.00 88.62 104 PRO A O 1
ATOM 774 N N . ILE A 1 105 ? -0.041 7.388 -1.930 1.00 87.31 105 ILE A N 1
ATOM 775 C CA . ILE A 1 105 ? -1.007 6.642 -1.135 1.00 87.31 105 ILE A CA 1
ATOM 776 C C . ILE A 1 105 ? -1.621 7.608 -0.135 1.00 87.31 105 ILE A C 1
ATOM 778 O O . ILE A 1 105 ? -0.902 8.314 0.570 1.00 87.31 105 ILE A O 1
ATOM 782 N N . ALA A 1 106 ? -2.945 7.608 -0.051 1.00 89.31 106 ALA A N 1
ATOM 783 C CA . ALA A 1 106 ? -3.678 8.328 0.977 1.00 89.31 106 ALA A CA 1
ATOM 784 C C . ALA A 1 106 ? -4.743 7.411 1.570 1.00 89.31 106 ALA A C 1
ATOM 786 O O . ALA A 1 106 ? -5.360 6.627 0.845 1.00 89.31 106 ALA A O 1
ATOM 787 N N . ALA A 1 107 ? -4.956 7.515 2.878 1.00 89.12 107 ALA A N 1
ATOM 788 C CA . ALA A 1 107 ? -6.052 6.851 3.558 1.00 89.12 107 ALA A CA 1
ATOM 789 C C . ALA A 1 107 ? -6.596 7.705 4.705 1.00 89.12 107 ALA A C 1
ATOM 791 O O . ALA A 1 107 ? -5.870 8.476 5.330 1.00 89.12 107 ALA A O 1
ATOM 792 N N . ALA A 1 108 ? -7.882 7.543 4.981 1.00 91.19 108 ALA A N 1
ATOM 793 C CA . ALA A 1 108 ? -8.565 8.135 6.116 1.00 91.19 108 ALA A CA 1
ATOM 794 C C . ALA A 1 108 ? -9.545 7.118 6.697 1.00 91.19 108 ALA A C 1
ATOM 796 O O . ALA A 1 108 ? -10.185 6.379 5.945 1.00 91.19 108 ALA A O 1
ATOM 797 N N . SER A 1 109 ? -9.694 7.089 8.018 1.00 91.00 109 SER A N 1
ATOM 798 C CA . SER A 1 109 ? -10.689 6.244 8.670 1.00 91.00 109 SER A CA 1
ATOM 799 C C . SER A 1 109 ? -11.337 6.899 9.879 1.00 91.00 109 SER A C 1
ATOM 801 O O . SER A 1 109 ? -10.779 7.804 10.500 1.00 91.00 109 SER A O 1
ATOM 803 N N . LEU A 1 110 ? -12.521 6.391 10.198 1.00 91.88 110 LEU A N 1
ATOM 804 C CA . LEU A 1 110 ? -13.263 6.633 11.420 1.00 91.88 110 LEU A CA 1
ATOM 805 C C . LEU A 1 110 ? -13.637 5.268 11.998 1.00 91.88 110 LEU A C 1
ATOM 807 O O . LEU A 1 110 ? -14.217 4.441 11.294 1.00 91.88 110 LEU A O 1
ATOM 811 N N . ALA A 1 111 ? -13.340 5.037 13.270 1.00 91.69 111 ALA A N 1
ATOM 812 C CA . ALA A 1 111 ? -13.796 3.866 14.010 1.00 91.69 111 ALA A CA 1
ATOM 813 C C . ALA A 1 111 ? -14.489 4.306 15.300 1.00 91.69 111 ALA A C 1
ATOM 815 O O . ALA A 1 111 ? -14.075 5.285 15.920 1.00 91.69 111 ALA A O 1
ATOM 816 N N . SER A 1 112 ? -15.556 3.611 15.689 1.00 92.06 112 SER A N 1
ATOM 817 C CA . SER A 1 112 ? -16.274 3.880 16.935 1.00 92.06 112 SER A CA 1
ATOM 818 C C . SER A 1 112 ? -16.956 2.624 17.468 1.00 92.06 112 SER A C 1
ATOM 820 O O . SER A 1 112 ? -17.515 1.836 16.700 1.00 92.06 112 SER A O 1
ATOM 822 N N . ASP A 1 113 ? -16.943 2.468 18.789 1.00 92.75 113 ASP A N 1
ATOM 823 C CA . ASP A 1 113 ? -17.820 1.547 19.522 1.00 92.75 113 ASP A CA 1
ATOM 824 C C . ASP A 1 113 ? -19.179 2.186 19.867 1.00 92.75 113 ASP A C 1
ATOM 826 O O . ASP A 1 113 ? -20.084 1.512 20.351 1.00 92.75 113 ASP A O 1
ATOM 830 N N . PHE A 1 114 ? -19.336 3.495 19.626 1.00 93.00 114 PHE A N 1
ATOM 831 C CA . PHE A 1 114 ? -20.497 4.304 20.014 1.00 93.00 114 PHE A CA 1
ATOM 832 C C . PHE A 1 114 ? -20.862 4.216 21.509 1.00 93.00 114 PHE A C 1
ATOM 834 O O . PHE A 1 114 ? -21.960 4.617 21.894 1.00 93.00 114 PHE A O 1
ATOM 841 N N . GLY A 1 115 ? -19.969 3.687 22.355 1.00 92.88 115 GLY A N 1
ATOM 842 C CA . GLY A 1 115 ? -20.281 3.313 23.735 1.00 92.88 115 GLY A CA 1
ATOM 843 C C . GLY A 1 115 ? -21.315 2.184 23.877 1.00 92.88 115 GLY A C 1
ATOM 844 O O . GLY A 1 115 ? -21.925 2.064 24.937 1.00 92.88 115 GLY A O 1
ATOM 845 N N . ILE A 1 116 ? -21.552 1.386 22.830 1.00 92.56 116 ILE A N 1
ATOM 846 C CA . ILE A 1 116 ? -22.516 0.281 22.825 1.00 92.56 116 ILE A CA 1
ATOM 847 C C . ILE A 1 116 ? -21.768 -1.040 23.014 1.00 92.56 116 ILE A C 1
ATOM 849 O O . ILE A 1 116 ? -20.929 -1.426 22.199 1.00 92.56 116 ILE A O 1
ATOM 853 N N . ASP A 1 117 ? -22.114 -1.772 24.071 1.00 90.75 117 ASP A N 1
ATOM 854 C CA . ASP A 1 117 ? -21.517 -3.078 24.335 1.00 90.75 117 ASP A CA 1
ATOM 855 C C . ASP A 1 117 ? -21.797 -4.065 23.194 1.00 90.75 117 ASP A C 1
ATOM 857 O O . ASP A 1 117 ? -22.936 -4.279 22.777 1.00 90.75 117 ASP A O 1
ATOM 861 N N . GLY A 1 118 ? -20.728 -4.686 22.692 1.00 89.75 118 GLY A N 1
ATOM 862 C CA . GLY A 1 118 ? -20.797 -5.665 21.607 1.00 89.75 118 GLY A CA 1
ATOM 863 C C . GLY A 1 118 ? -20.882 -5.067 20.200 1.00 89.75 118 GLY A C 1
ATOM 864 O O . GLY A 1 118 ? -20.988 -5.833 19.242 1.00 89.75 118 GLY A O 1
ATOM 865 N N . LEU A 1 119 ? -20.799 -3.740 20.053 1.00 90.75 119 LEU A N 1
ATOM 866 C CA . LEU A 1 119 ? -20.755 -3.075 18.754 1.00 90.75 119 LEU A CA 1
ATOM 867 C C . LEU A 1 119 ? -19.405 -2.390 18.528 1.00 90.75 119 LEU A C 1
ATOM 869 O O . LEU A 1 119 ? -18.899 -1.667 19.378 1.00 90.75 119 LEU A O 1
ATOM 873 N N . ALA A 1 120 ? -18.858 -2.577 17.332 1.00 91.50 120 ALA A N 1
ATOM 874 C CA . ALA A 1 120 ? -17.787 -1.753 16.799 1.00 91.50 120 ALA A CA 1
ATOM 875 C C . ALA A 1 120 ? -18.006 -1.586 15.298 1.00 91.50 120 ALA A C 1
ATOM 877 O O . ALA A 1 120 ? -18.331 -2.549 14.600 1.00 91.50 120 ALA A O 1
ATOM 878 N N . ALA A 1 121 ? -17.827 -0.368 14.798 1.00 90.81 121 ALA A N 1
ATOM 879 C CA . ALA A 1 121 ? -17.902 -0.078 13.376 1.00 90.81 121 ALA A CA 1
ATOM 880 C C . ALA A 1 121 ? -16.702 0.750 12.931 1.00 90.81 121 ALA A C 1
ATOM 882 O O . ALA A 1 121 ? -16.161 1.560 13.685 1.00 90.81 121 ALA A O 1
ATOM 883 N N . SER A 1 122 ? -16.318 0.568 11.672 1.00 90.94 122 SER A N 1
ATOM 884 C CA . SER A 1 122 ? -15.313 1.391 11.017 1.00 90.94 122 SER A CA 1
ATOM 885 C C . SER A 1 122 ? -15.745 1.720 9.596 1.00 90.94 122 SER A C 1
ATOM 887 O O . SER A 1 122 ? -16.308 0.882 8.891 1.00 90.94 122 SER A O 1
ATOM 889 N N . LEU A 1 123 ? -15.458 2.950 9.186 1.00 91.50 123 LEU A N 1
ATOM 890 C CA . LEU A 1 123 ? -15.524 3.415 7.813 1.00 91.50 123 LEU A CA 1
ATOM 891 C C . LEU A 1 123 ? -14.138 3.908 7.421 1.00 91.50 123 LEU A C 1
ATOM 893 O O . LEU A 1 123 ? -13.480 4.604 8.193 1.00 91.50 123 LEU A O 1
ATOM 897 N N . ALA A 1 124 ? -13.708 3.597 6.205 1.00 88.88 124 ALA A N 1
ATOM 898 C CA . ALA A 1 124 ? -12.436 4.086 5.719 1.00 88.88 124 ALA A CA 1
ATOM 899 C C . ALA A 1 124 ? -12.402 4.233 4.206 1.00 88.88 124 ALA A C 1
ATOM 901 O O . ALA A 1 124 ? -13.059 3.500 3.467 1.00 88.88 124 ALA A O 1
ATOM 902 N N . PHE A 1 125 ? -11.555 5.155 3.778 1.00 89.25 125 PHE A N 1
ATOM 903 C CA . PHE A 1 125 ? -11.273 5.476 2.394 1.00 89.25 125 PHE A CA 1
ATOM 904 C C . PHE A 1 125 ? -9.775 5.354 2.185 1.00 89.25 125 PHE A C 1
ATOM 906 O O . PHE A 1 125 ? -8.994 5.809 3.018 1.00 89.25 125 PHE A O 1
ATOM 913 N N . TYR A 1 126 ? -9.362 4.751 1.080 1.00 86.94 126 TYR A N 1
ATOM 914 C CA . TYR A 1 126 ? -7.955 4.645 0.727 1.00 86.94 126 TYR A CA 1
ATOM 915 C C . TYR A 1 126 ? -7.781 4.597 -0.783 1.00 86.94 126 TYR A C 1
ATOM 917 O O . TYR A 1 126 ? -8.672 4.163 -1.515 1.00 86.94 126 TYR A O 1
ATOM 925 N N . THR A 1 127 ? -6.612 5.017 -1.253 1.00 85.88 127 THR A N 1
ATOM 926 C CA . THR A 1 127 ? -6.251 4.869 -2.660 1.00 85.88 127 THR A CA 1
ATOM 927 C C . THR A 1 127 ? -6.148 3.380 -3.037 1.00 85.88 127 THR A C 1
ATOM 929 O O . THR A 1 127 ? -5.678 2.555 -2.231 1.00 85.88 127 THR A O 1
ATOM 932 N N . PRO A 1 128 ? -6.585 2.996 -4.253 1.00 75.50 128 PRO A N 1
ATOM 933 C CA . PRO A 1 128 ? -6.369 1.651 -4.771 1.00 75.50 128 PRO A CA 1
ATOM 934 C C . PRO A 1 128 ? -4.890 1.261 -4.700 1.00 75.50 128 PRO A C 1
ATOM 936 O O . PRO A 1 128 ? -4.008 2.106 -4.853 1.00 75.50 128 PRO A O 1
ATOM 939 N N . ALA A 1 129 ? -4.617 -0.018 -4.443 1.00 68.44 129 ALA A N 1
ATOM 940 C CA . ALA A 1 129 ? -3.247 -0.514 -4.491 1.00 68.44 129 ALA A CA 1
ATOM 941 C C . ALA A 1 129 ? -2.779 -0.517 -5.952 1.00 68.44 129 ALA A C 1
ATOM 943 O O . ALA A 1 129 ? -3.433 -1.118 -6.803 1.00 68.44 129 ALA A O 1
ATOM 944 N N . GLY A 1 130 ? -1.670 0.158 -6.244 1.00 71.31 130 GLY A N 1
ATOM 945 C CA . GLY A 1 130 ? -1.113 0.208 -7.588 1.00 71.31 130 GLY A CA 1
ATOM 946 C C . GLY A 1 130 ? 0.278 0.823 -7.602 1.00 71.31 130 GLY A C 1
ATOM 947 O O . GLY A 1 130 ? 0.597 1.698 -6.798 1.00 71.31 130 GLY A O 1
ATOM 948 N N . THR A 1 131 ? 1.107 0.350 -8.524 1.00 76.19 131 THR A N 1
ATOM 949 C CA . THR A 1 131 ? 2.355 1.006 -8.905 1.00 76.19 131 THR A CA 1
ATOM 950 C C . THR A 1 131 ? 2.116 1.751 -10.208 1.00 76.19 131 THR A C 1
ATOM 952 O O . THR A 1 131 ? 1.441 1.256 -11.110 1.00 76.19 131 THR A O 1
ATOM 955 N N . TRP A 1 132 ? 2.653 2.960 -10.321 1.00 83.75 132 TRP A N 1
ATOM 956 C CA . TRP A 1 132 ? 2.660 3.651 -11.602 1.00 83.75 132 TRP A CA 1
ATOM 957 C C . TRP A 1 132 ? 3.810 3.135 -12.456 1.00 83.75 132 TRP A C 1
ATOM 959 O O . TRP A 1 132 ? 4.921 2.915 -11.966 1.00 83.75 132 TRP A O 1
ATOM 969 N N . THR A 1 133 ? 3.527 2.942 -13.740 1.00 86.00 133 THR A N 1
ATOM 970 C CA . THR A 1 133 ? 4.515 2.552 -14.740 1.00 86.00 133 THR A CA 1
ATOM 971 C C . THR A 1 133 ? 4.440 3.501 -15.928 1.00 86.00 133 THR A C 1
ATOM 973 O O . THR A 1 133 ? 3.362 3.942 -16.323 1.00 86.00 133 THR A O 1
ATOM 976 N N . LYS A 1 134 ? 5.603 3.886 -16.453 1.00 89.44 134 LYS A N 1
ATOM 977 C CA . LYS A 1 134 ? 5.731 4.722 -17.644 1.00 89.44 134 LYS A CA 1
ATOM 978 C C . LYS A 1 134 ? 6.964 4.294 -18.421 1.00 89.44 134 LYS A C 1
ATOM 980 O O . LYS A 1 134 ? 8.088 4.523 -17.970 1.00 89.44 134 LYS A O 1
ATOM 985 N N . TYR A 1 135 ? 6.749 3.737 -19.601 1.00 89.88 135 TYR A N 1
ATOM 986 C CA . TYR A 1 135 ? 7.806 3.278 -20.493 1.00 89.88 135 TYR A CA 1
ATOM 987 C C . TYR A 1 135 ? 7.706 3.952 -21.875 1.00 89.88 135 TYR A C 1
ATOM 989 O O . TYR A 1 135 ? 6.669 4.543 -22.185 1.00 89.88 135 TYR A O 1
ATOM 997 N N . PRO A 1 136 ? 8.764 3.909 -22.712 1.00 89.62 136 PRO A N 1
ATOM 998 C CA . PRO A 1 136 ? 8.729 4.480 -24.060 1.00 89.62 136 PRO A CA 1
ATOM 999 C C . PRO A 1 136 ? 7.629 3.852 -24.920 1.00 89.62 136 PRO A C 1
ATOM 1001 O O . PRO A 1 136 ? 7.529 2.629 -24.974 1.00 89.62 136 PRO A O 1
ATOM 1004 N N . GLU A 1 137 ? 6.835 4.655 -25.633 1.00 87.56 137 GLU A N 1
ATOM 1005 C CA . GLU A 1 137 ? 5.677 4.144 -26.382 1.00 87.56 137 GLU A CA 1
ATOM 1006 C C . GLU A 1 137 ? 6.049 3.065 -27.403 1.00 87.56 137 GLU A C 1
ATOM 1008 O O . GLU A 1 137 ? 5.342 2.065 -27.494 1.00 87.56 137 GLU A O 1
ATOM 1013 N N . ASP A 1 138 ? 7.128 3.256 -28.170 1.00 86.69 138 ASP A N 1
ATOM 1014 C CA . ASP A 1 138 ? 7.671 2.303 -29.160 1.00 86.69 138 ASP A CA 1
ATOM 1015 C C . ASP A 1 138 ? 8.657 1.289 -28.558 1.00 86.69 138 ASP A C 1
ATOM 1017 O O . ASP A 1 138 ? 9.378 0.607 -29.280 1.00 86.69 138 ASP A O 1
ATOM 1021 N N . GLY A 1 139 ? 8.715 1.187 -27.230 1.00 86.12 139 GLY A N 1
ATOM 1022 C CA . GLY A 1 139 ? 9.646 0.297 -26.558 1.00 86.12 139 GLY A CA 1
ATOM 1023 C C . GLY A 1 139 ? 9.292 -1.196 -26.691 1.00 86.12 139 GLY A C 1
ATOM 1024 O O . GLY A 1 139 ? 8.158 -1.566 -27.018 1.00 86.12 139 GLY A O 1
ATOM 1025 N N . PRO A 1 140 ? 10.251 -2.086 -26.378 1.00 86.38 140 PRO A N 1
ATOM 1026 C CA . PRO A 1 140 ? 10.104 -3.543 -26.475 1.00 86.38 140 PRO A CA 1
ATOM 1027 C C . PRO A 1 140 ? 8.962 -4.130 -25.630 1.00 86.38 140 PRO A C 1
ATOM 1029 O O . PRO A 1 140 ? 8.538 -5.260 -25.866 1.00 86.38 140 PRO A O 1
ATOM 1032 N N . GLN A 1 141 ? 8.474 -3.382 -24.644 1.00 86.38 141 GLN A N 1
ATOM 1033 C CA . GLN A 1 141 ? 7.398 -3.735 -23.721 1.00 86.38 141 GLN A CA 1
ATOM 1034 C C . GLN A 1 141 ? 5.989 -3.390 -24.236 1.00 86.38 141 GLN A C 1
ATOM 1036 O O . GLN A 1 141 ? 5.011 -3.801 -23.619 1.00 86.38 141 GLN A O 1
ATOM 1041 N N . ARG A 1 142 ? 5.857 -2.686 -25.375 1.00 82.62 142 ARG A N 1
ATOM 1042 C CA . ARG A 1 142 ? 4.581 -2.186 -25.939 1.00 82.62 142 ARG A CA 1
ATOM 1043 C C . ARG A 1 142 ? 3.443 -3.212 -25.971 1.00 82.62 142 ARG A C 1
ATOM 1045 O O . ARG A 1 142 ? 2.292 -2.847 -25.759 1.00 82.62 142 ARG A O 1
ATOM 1052 N N . TYR A 1 143 ? 3.754 -4.470 -26.279 1.00 80.12 143 TYR A N 1
ATOM 1053 C CA . TYR A 1 143 ? 2.767 -5.554 -26.393 1.00 80.12 143 TYR A CA 1
ATOM 1054 C C . TYR A 1 143 ? 2.703 -6.457 -25.153 1.00 80.12 143 TYR A C 1
ATOM 1056 O O . TYR A 1 143 ? 1.960 -7.433 -25.144 1.00 80.12 143 TYR A O 1
ATOM 1064 N N . ALA A 1 144 ? 3.497 -6.154 -24.125 1.00 74.56 144 ALA A N 1
ATOM 1065 C CA . ALA A 1 144 ? 3.537 -6.876 -22.857 1.00 74.56 144 ALA A CA 1
ATOM 1066 C C . ALA A 1 144 ? 2.786 -6.138 -21.733 1.00 74.56 144 ALA A C 1
ATOM 1068 O O . ALA A 1 144 ? 2.536 -6.720 -20.679 1.00 74.56 144 ALA A O 1
ATOM 1069 N N . GLU A 1 145 ? 2.413 -4.876 -21.947 1.00 64.88 145 GLU A N 1
ATOM 1070 C CA . GLU A 1 145 ? 1.664 -4.070 -20.986 1.00 64.88 145 GLU A CA 1
ATOM 1071 C C . GLU A 1 145 ? 0.159 -4.117 -21.263 1.00 64.88 145 GLU A C 1
ATOM 1073 O O . GLU A 1 145 ? -0.300 -3.875 -22.381 1.00 64.88 145 GLU A O 1
ATOM 1078 N N . VAL A 1 146 ? -0.634 -4.360 -20.218 1.00 55.50 146 VAL A N 1
ATOM 1079 C CA . VAL A 1 146 ? -2.052 -3.986 -20.220 1.00 55.50 146 VAL A CA 1
ATOM 1080 C C . VAL A 1 146 ? -2.087 -2.484 -19.960 1.00 55.50 146 VAL A C 1
ATOM 1082 O O . VAL A 1 146 ? -1.746 -2.051 -18.861 1.00 55.50 146 VAL A O 1
ATOM 1085 N N . ARG A 1 147 ? -2.446 -1.685 -20.972 1.00 45.72 147 ARG A N 1
ATOM 1086 C CA . ARG A 1 147 ? -2.631 -0.236 -20.806 1.00 45.72 147 ARG A CA 1
ATOM 1087 C C . ARG A 1 147 ? -3.702 0.005 -19.737 1.00 45.72 147 ARG A C 1
ATOM 1089 O O . ARG A 1 147 ? -4.852 -0.380 -19.942 1.00 45.72 147 ARG A O 1
ATOM 1096 N N . GLY A 1 148 ? -3.289 0.573 -18.606 1.00 44.91 148 GLY A N 1
ATOM 1097 C CA . GLY A 1 148 ? -4.184 1.143 -17.596 1.00 44.91 148 GLY A CA 1
ATOM 1098 C C . GLY A 1 148 ? -4.655 2.530 -17.995 1.00 44.91 148 GLY A C 1
ATOM 1099 O O . GLY A 1 148 ? -3.881 3.228 -18.690 1.00 44.91 148 GLY A O 1
#

Foldseek 3Di:
DVVVVVVVVVVVVVVVVPPPDDDDDDDPPAADDPVCVVVVNPPLPPDDFPRCVPNPVVCQLVDAAKDKDKDKDWADDW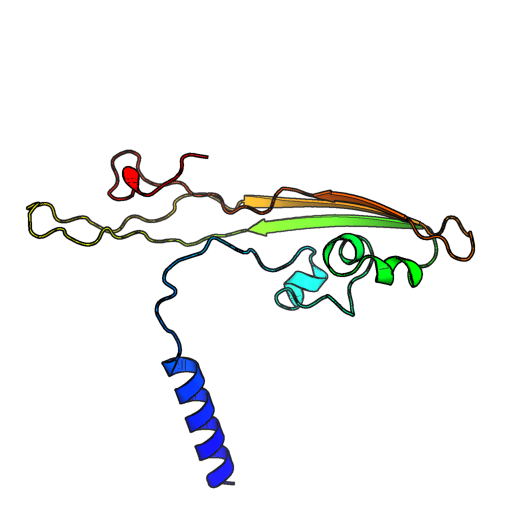DKDADDDDPVDPDHADIKIFPDDTDMKIKIKMKGQVPDRPDIDMDMDIDDDDDDGDTDCPHPCVVVDDDD